Protein AF-X1KKM2-F1 (afdb_monomer_lite)

Structure (mmCIF, N/CA/C/O backbone):
data_AF-X1KKM2-F1
#
_entry.id   AF-X1KKM2-F1
#
loop_
_atom_site.group_PDB
_atom_site.id
_atom_site.type_symbol
_atom_site.label_atom_id
_atom_site.label_alt_id
_atom_site.label_comp_id
_atom_site.label_asym_id
_atom_site.label_entity_id
_atom_site.label_seq_id
_atom_site.pdbx_PDB_ins_code
_atom_site.Cartn_x
_atom_site.Cartn_y
_atom_site.Cartn_z
_atom_site.occupancy
_atom_site.B_iso_or_equiv
_atom_site.auth_seq_id
_atom_site.auth_comp_id
_atom_site.auth_asym_id
_atom_site.auth_atom_id
_atom_site.pdbx_PDB_model_num
ATOM 1 N N . GLU A 1 1 ? 4.906 0.079 -16.871 1.00 52.09 1 GLU A N 1
ATOM 2 C CA . GLU A 1 1 ? 3.921 1.145 -16.595 1.00 52.09 1 GLU A CA 1
ATOM 3 C C . GLU A 1 1 ? 2.602 0.591 -16.048 1.00 52.09 1 GLU A C 1
ATOM 5 O O . GLU A 1 1 ? 2.311 0.826 -14.887 1.00 52.09 1 GLU A O 1
ATOM 10 N N . SER A 1 2 ? 1.849 -0.229 -16.791 1.00 66.19 2 SER A N 1
ATOM 11 C CA . SER A 1 2 ? 0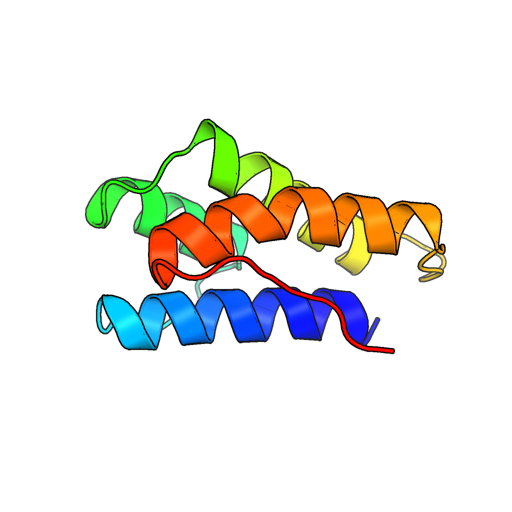.499 -0.694 -16.393 1.00 66.19 2 SER A CA 1
ATOM 12 C C . SER A 1 2 ? 0.412 -1.408 -15.038 1.00 66.19 2 SER A C 1
ATOM 14 O O . SER A 1 2 ? -0.623 -1.391 -14.379 1.00 66.19 2 SER A O 1
ATOM 16 N N . LEU A 1 3 ? 1.501 -2.039 -14.608 1.00 67.19 3 LEU A N 1
ATOM 17 C CA . LEU A 1 3 ? 1.494 -2.940 -13.466 1.00 67.19 3 LEU A CA 1
ATOM 18 C C . LEU A 1 3 ? 1.666 -2.226 -12.112 1.00 67.19 3 LEU A C 1
ATOM 20 O O . LEU A 1 3 ? 1.047 -2.607 -11.124 1.00 67.19 3 LEU A O 1
ATOM 24 N N . SER A 1 4 ? 2.438 -1.139 -12.065 1.00 66.31 4 SER A N 1
ATOM 25 C CA . SER A 1 4 ? 2.494 -0.259 -10.890 1.00 66.31 4 SER A CA 1
ATOM 26 C C . SER A 1 4 ? 1.196 0.530 -10.718 1.00 66.31 4 SER A C 1
ATOM 28 O O . SER A 1 4 ? 0.737 0.710 -9.591 1.00 66.31 4 SER A O 1
ATOM 30 N N . TYR A 1 5 ? 0.554 0.926 -11.823 1.00 70.69 5 TYR A N 1
ATOM 31 C CA . TYR A 1 5 ? -0.796 1.492 -11.788 1.00 70.69 5 TYR A CA 1
ATOM 32 C C . TYR A 1 5 ? -1.834 0.492 -11.277 1.00 70.69 5 TYR A C 1
ATOM 34 O O . TYR A 1 5 ? -2.699 0.883 -10.500 1.00 70.69 5 TYR A O 1
ATOM 42 N N . LEU A 1 6 ? -1.712 -0.790 -11.636 1.00 75.31 6 LEU A N 1
ATOM 43 C CA . LEU A 1 6 ? -2.574 -1.849 -11.115 1.00 75.31 6 LEU A CA 1
ATOM 44 C C . LEU A 1 6 ? -2.439 -1.989 -9.593 1.00 75.31 6 LEU A C 1
ATOM 46 O O . LEU A 1 6 ? -3.443 -1.959 -8.891 1.00 75.31 6 LEU A O 1
ATOM 50 N N . PHE A 1 7 ? -1.216 -2.083 -9.066 1.00 77.88 7 PHE A N 1
ATOM 51 C CA . PHE A 1 7 ? -1.004 -2.174 -7.616 1.00 77.88 7 PHE A CA 1
ATOM 52 C C . PHE A 1 7 ? -1.499 -0.943 -6.862 1.00 77.88 7 PHE A C 1
ATOM 54 O O . PHE A 1 7 ? -2.076 -1.075 -5.785 1.00 77.88 7 PHE A O 1
ATOM 61 N N . ASN A 1 8 ? -1.307 0.243 -7.440 1.00 80.81 8 ASN A N 1
ATOM 62 C CA . ASN A 1 8 ? -1.839 1.480 -6.890 1.00 80.81 8 ASN A CA 1
ATOM 63 C C . ASN A 1 8 ? -3.379 1.460 -6.855 1.00 80.81 8 ASN A C 1
ATOM 65 O O . ASN A 1 8 ? -3.972 1.695 -5.805 1.00 80.81 8 ASN A O 1
ATOM 69 N N . ALA A 1 9 ? -4.022 1.124 -7.977 1.00 85.12 9 ALA A N 1
ATOM 70 C CA . ALA A 1 9 ? -5.476 1.047 -8.083 1.00 85.12 9 ALA A CA 1
ATOM 71 C C . ALA A 1 9 ? -6.063 0.032 -7.096 1.00 85.12 9 ALA A C 1
ATOM 73 O O . ALA A 1 9 ? -6.912 0.396 -6.290 1.00 85.12 9 ALA A O 1
ATOM 74 N N . ILE A 1 10 ? -5.529 -1.194 -7.071 1.00 85.81 10 ILE A N 1
ATOM 75 C CA . ILE A 1 10 ? -5.980 -2.238 -6.145 1.00 85.81 10 ILE A CA 1
ATOM 76 C C . ILE A 1 10 ? -5.815 -1.774 -4.693 1.00 85.81 10 ILE A C 1
ATOM 78 O O . ILE A 1 10 ? -6.722 -1.953 -3.887 1.00 85.81 10 ILE A O 1
ATOM 82 N N . TYR A 1 11 ? -4.682 -1.166 -4.333 1.00 88.88 11 TYR A N 1
ATOM 83 C CA . TYR A 1 11 ? -4.483 -0.664 -2.975 1.00 88.88 11 TYR A CA 1
ATOM 84 C C . TYR A 1 11 ? -5.518 0.405 -2.593 1.00 88.88 11 TYR A C 1
ATOM 86 O O . TYR A 1 11 ? -6.124 0.314 -1.525 1.00 88.88 11 TYR A O 1
ATOM 94 N N . MET A 1 12 ? -5.755 1.391 -3.463 1.00 91.75 12 MET A N 1
ATOM 95 C CA . MET A 1 12 ? -6.760 2.432 -3.226 1.00 91.75 12 MET A CA 1
ATOM 96 C C . MET A 1 12 ? -8.172 1.845 -3.115 1.00 91.75 12 MET A C 1
ATOM 98 O O . MET A 1 12 ? -8.909 2.212 -2.199 1.00 91.75 12 MET A O 1
ATOM 102 N N . ASP A 1 13 ? -8.524 0.894 -3.980 1.00 92.31 13 ASP A N 1
ATOM 103 C CA . ASP A 1 13 ? -9.829 0.231 -3.972 1.00 92.31 13 ASP A CA 1
ATOM 104 C C . ASP A 1 13 ? -10.048 -0.584 -2.697 1.00 92.31 13 ASP A C 1
ATOM 106 O O . ASP A 1 13 ? -11.127 -0.532 -2.111 1.00 92.31 13 ASP A O 1
ATOM 110 N N . LEU A 1 14 ? -9.025 -1.290 -2.207 1.00 91.19 14 LEU A N 1
ATOM 111 C CA . LEU A 1 14 ? -9.110 -2.041 -0.952 1.00 91.19 14 LEU A CA 1
ATOM 112 C C . LEU A 1 14 ? -9.281 -1.122 0.261 1.00 91.19 14 LEU A C 1
ATOM 114 O O . LEU A 1 14 ? -10.067 -1.422 1.162 1.00 91.19 14 LEU A O 1
ATOM 118 N N . ILE A 1 15 ? -8.572 0.008 0.288 1.00 93.00 15 ILE A N 1
ATOM 119 C CA . ILE A 1 15 ? -8.716 1.015 1.345 1.00 93.00 15 ILE A CA 1
ATOM 120 C C . ILE A 1 15 ? -10.117 1.634 1.316 1.00 93.00 15 ILE A C 1
ATOM 122 O O . ILE A 1 15 ? -10.747 1.774 2.367 1.00 93.00 15 ILE A O 1
ATOM 126 N N . ASN A 1 16 ? -10.632 1.949 0.128 1.00 94.88 16 ASN A N 1
ATOM 127 C CA . ASN A 1 16 ? -11.991 2.443 -0.038 1.00 94.88 16 ASN A CA 1
ATOM 128 C C . ASN A 1 16 ? -13.026 1.393 0.401 1.00 94.88 16 ASN A C 1
ATOM 130 O O . ASN A 1 16 ? -13.899 1.688 1.209 1.00 94.88 16 ASN A O 1
ATOM 134 N N . ALA A 1 17 ? -12.892 0.145 -0.044 1.00 91.62 17 ALA A N 1
ATOM 135 C CA . ALA A 1 17 ? -13.824 -0.926 0.294 1.00 91.62 17 ALA A CA 1
ATOM 136 C C . ALA A 1 17 ? -13.885 -1.205 1.805 1.00 91.62 17 ALA A C 1
ATOM 138 O O . ALA A 1 17 ? -14.963 -1.446 2.344 1.00 91.62 17 ALA A O 1
ATOM 139 N N . LYS A 1 18 ? -12.742 -1.163 2.503 1.00 92.50 18 LYS A N 1
ATOM 140 C CA . LYS A 1 18 ? -12.680 -1.453 3.943 1.00 92.50 18 LYS A CA 1
ATOM 141 C C . LYS A 1 18 ? -13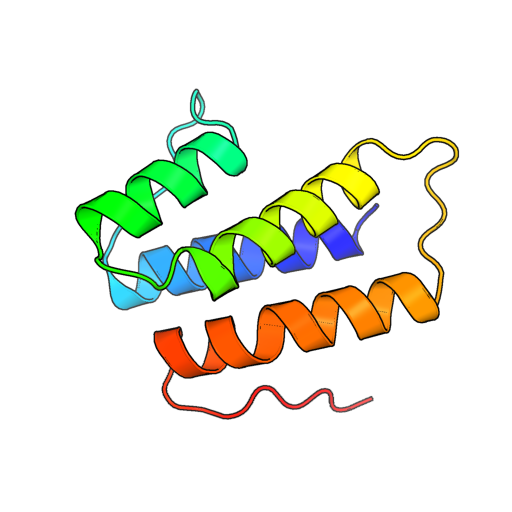.047 -0.263 4.827 1.00 92.50 18 LYS A C 1
ATOM 143 O O . LYS A 1 18 ? -13.654 -0.455 5.878 1.00 92.50 18 LYS A O 1
ATOM 148 N N . PHE A 1 19 ? -12.641 0.946 4.442 1.00 94.00 19 PHE A N 1
ATOM 149 C CA . PHE A 1 19 ? -12.691 2.121 5.319 1.00 94.00 19 PHE A CA 1
ATOM 150 C C . PHE A 1 19 ? -13.462 3.311 4.739 1.00 94.00 19 PHE A C 1
ATOM 152 O O . PHE A 1 19 ? -13.583 4.334 5.409 1.00 94.00 19 PHE A O 1
ATOM 159 N N . GLY A 1 20 ? -13.949 3.223 3.500 1.00 93.06 20 GLY A N 1
ATOM 160 C CA . GLY A 1 20 ? -14.634 4.312 2.796 1.00 93.06 20 GLY A CA 1
ATOM 161 C C . GLY A 1 20 ? -13.730 5.496 2.440 1.00 93.06 20 GLY A C 1
ATOM 162 O O . GLY A 1 20 ? -14.222 6.577 2.121 1.00 93.06 20 GLY A O 1
ATOM 163 N N . ARG A 1 21 ? -12.403 5.339 2.542 1.00 93.38 21 ARG A N 1
ATOM 164 C CA . ARG A 1 21 ? -11.451 6.419 2.268 1.00 93.38 21 ARG A CA 1
ATOM 165 C C . ARG A 1 21 ? -11.128 6.467 0.777 1.00 93.38 21 ARG A C 1
ATOM 167 O O . ARG A 1 21 ? -10.512 5.554 0.238 1.00 93.38 21 ARG A O 1
ATOM 174 N N . ILE A 1 22 ? -11.457 7.591 0.153 1.00 93.00 22 ILE A N 1
ATOM 175 C CA . ILE A 1 22 ? -11.175 7.879 -1.257 1.00 93.00 22 ILE A CA 1
ATOM 176 C C . ILE A 1 22 ? -9.981 8.834 -1.341 1.00 93.00 22 ILE A C 1
ATOM 178 O O . ILE A 1 22 ? -9.806 9.685 -0.466 1.00 93.00 22 ILE A O 1
ATOM 182 N N . ARG A 1 23 ? -9.124 8.661 -2.351 1.00 92.19 23 ARG A N 1
ATOM 183 C CA . ARG A 1 23 ? -8.010 9.576 -2.622 1.00 92.19 23 ARG A CA 1
ATOM 184 C C . ARG A 1 23 ? -8.545 10.851 -3.264 1.00 92.19 23 ARG A C 1
ATOM 186 O O . ARG A 1 23 ? -9.282 10.768 -4.239 1.00 92.19 23 ARG A O 1
ATOM 193 N N . SER A 1 24 ? -8.160 12.004 -2.735 1.00 91.12 24 SER A N 1
ATOM 194 C CA . SER A 1 24 ? -8.468 13.293 -3.352 1.00 91.12 24 SER A CA 1
ATOM 195 C C . SER A 1 24 ? -7.533 13.566 -4.535 1.00 91.12 24 SER A C 1
ATOM 197 O O . SER A 1 24 ? -6.376 13.143 -4.524 1.00 91.12 24 SER A O 1
ATOM 199 N N . ASP A 1 25 ? -8.000 14.313 -5.536 1.00 85.94 25 ASP A 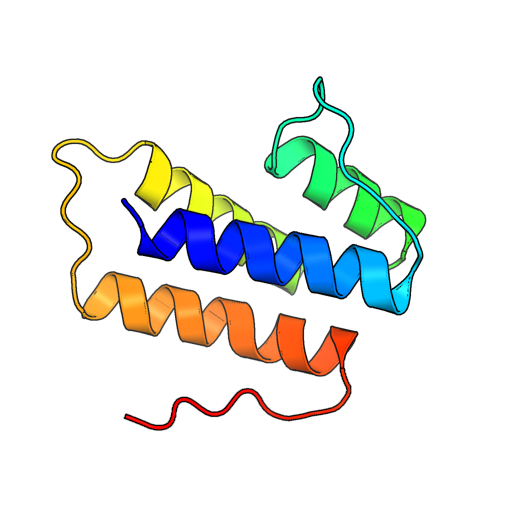N 1
ATOM 200 C CA . ASP A 1 25 ? -7.254 14.582 -6.779 1.00 85.94 25 ASP A CA 1
ATOM 201 C C . ASP A 1 25 ? -5.911 15.297 -6.549 1.00 85.94 25 ASP A C 1
ATOM 203 O O . ASP A 1 25 ? -4.974 15.177 -7.337 1.00 85.94 25 ASP A O 1
ATOM 207 N N . ASN A 1 26 ? -5.810 16.038 -5.448 1.00 89.94 26 ASN A N 1
ATOM 208 C CA . ASN A 1 26 ? -4.622 16.768 -5.013 1.00 89.94 26 ASN A CA 1
ATOM 209 C C . ASN A 1 26 ? -3.711 15.976 -4.054 1.00 89.94 26 ASN A C 1
ATOM 211 O O . ASN A 1 26 ? -2.659 16.486 -3.678 1.00 89.94 26 ASN A O 1
ATOM 215 N N . GLU A 1 27 ? -4.076 14.755 -3.653 1.00 90.19 27 GLU A N 1
ATOM 216 C CA . GLU A 1 27 ? -3.202 13.880 -2.863 1.00 90.19 27 GLU A CA 1
ATOM 217 C C . GLU A 1 27 ? -2.290 13.080 -3.792 1.00 90.19 27 GLU A C 1
ATOM 219 O O . GLU A 1 27 ? -2.762 12.489 -4.762 1.00 90.19 27 GLU A O 1
ATOM 224 N N . THR A 1 28 ? -0.997 12.956 -3.487 1.00 90.69 28 THR A N 1
ATOM 225 C CA . THR A 1 28 ? -0.153 11.924 -4.115 1.00 90.69 28 THR A CA 1
ATOM 226 C C . THR A 1 28 ? -0.477 10.535 -3.543 1.00 90.69 28 THR A C 1
ATOM 228 O O . THR A 1 28 ? -1.159 10.408 -2.526 1.00 90.69 28 THR A O 1
ATOM 231 N N . ILE A 1 29 ? 0.013 9.456 -4.168 1.00 89.19 29 ILE A N 1
ATOM 232 C CA . ILE A 1 29 ? -0.134 8.102 -3.599 1.00 89.19 29 ILE A CA 1
ATOM 233 C C . ILE A 1 29 ? 0.585 7.968 -2.246 1.00 89.19 29 ILE A C 1
ATOM 235 O O . ILE A 1 29 ? 0.100 7.299 -1.333 1.00 89.19 29 ILE A O 1
ATOM 239 N N . ARG A 1 30 ? 1.710 8.669 -2.079 1.00 92.44 30 ARG A N 1
ATOM 240 C CA . ARG A 1 30 ? 2.430 8.749 -0.811 1.00 92.44 30 ARG A CA 1
ATOM 241 C C . ARG A 1 30 ? 1.615 9.478 0.254 1.00 92.44 30 ARG A C 1
ATOM 243 O O . ARG A 1 30 ? 1.483 8.947 1.354 1.00 92.44 30 ARG A O 1
ATOM 250 N N . ASP A 1 31 ? 1.022 10.628 -0.069 1.00 93.75 31 ASP A N 1
ATOM 251 C CA . ASP A 1 31 ? 0.145 11.353 0.866 1.00 93.75 31 ASP A CA 1
ATOM 252 C C . ASP A 1 31 ? -1.043 10.484 1.271 1.00 93.75 31 ASP A C 1
ATOM 254 O O . ASP A 1 31 ? -1.340 10.327 2.460 1.00 93.75 31 ASP A O 1
ATOM 258 N N . PHE A 1 32 ? -1.662 9.833 0.279 1.00 94.00 32 PHE A N 1
ATOM 259 C CA . PHE A 1 32 ? -2.759 8.906 0.498 1.00 94.00 32 PHE A CA 1
ATOM 260 C C . PHE A 1 32 ? -2.380 7.815 1.502 1.00 94.00 32 PHE A C 1
ATOM 262 O O . PHE A 1 32 ? -3.118 7.561 2.460 1.00 94.00 32 PHE A O 1
ATOM 269 N N . ALA A 1 33 ? -1.210 7.201 1.320 1.00 92.69 33 ALA A N 1
ATOM 270 C CA . ALA A 1 33 ? -0.697 6.156 2.190 1.00 92.69 33 ALA A CA 1
ATOM 271 C C . ALA A 1 33 ? -0.365 6.652 3.603 1.00 92.69 33 ALA A C 1
ATOM 273 O O . ALA A 1 33 ? -0.776 6.013 4.568 1.00 92.69 33 ALA A O 1
ATOM 274 N N . ILE A 1 34 ? 0.311 7.797 3.746 1.00 93.69 34 ILE A N 1
ATOM 275 C CA . ILE A 1 34 ? 0.653 8.390 5.051 1.00 93.69 34 ILE A CA 1
ATOM 276 C C . ILE A 1 34 ? -0.616 8.680 5.857 1.00 93.69 34 ILE A C 1
ATOM 278 O O . ILE A 1 34 ? -0.724 8.305 7.027 1.00 93.69 34 ILE A O 1
ATOM 282 N N . ILE A 1 35 ? -1.601 9.317 5.223 1.00 93.06 35 ILE A N 1
ATOM 283 C CA . ILE A 1 35 ? -2.877 9.648 5.863 1.00 93.06 35 ILE A CA 1
ATOM 284 C C . ILE A 1 35 ? -3.645 8.369 6.218 1.00 93.06 35 ILE A C 1
ATOM 286 O O . ILE A 1 35 ? -4.202 8.282 7.312 1.00 93.06 35 ILE A O 1
ATOM 290 N N . SER A 1 36 ? -3.643 7.363 5.337 1.00 91.94 36 SER A N 1
ATOM 291 C CA . SER A 1 36 ? -4.279 6.063 5.597 1.00 91.94 36 SER A CA 1
ATOM 292 C C . SER A 1 36 ? -3.647 5.355 6.794 1.00 91.94 36 SER A C 1
ATOM 294 O O . SER A 1 36 ? -4.358 4.956 7.707 1.00 91.94 36 SER A O 1
ATOM 296 N N . VAL A 1 37 ? -2.317 5.271 6.851 1.00 93.50 37 VAL A N 1
ATOM 297 C CA . VAL A 1 37 ? -1.582 4.685 7.982 1.00 93.50 37 VAL A CA 1
ATOM 298 C C . VAL A 1 37 ? -1.939 5.378 9.294 1.00 93.50 37 VAL A C 1
ATOM 300 O O . VAL A 1 37 ? -2.287 4.716 10.272 1.00 93.50 37 VAL A O 1
ATOM 303 N N . LYS A 1 38 ? -1.923 6.714 9.306 1.00 93.25 38 LYS A N 1
ATOM 304 C CA . LYS A 1 38 ? -2.205 7.502 10.509 1.00 93.25 38 LYS A CA 1
ATOM 305 C C . LYS A 1 38 ? -3.654 7.362 10.981 1.00 93.25 38 LYS A C 1
ATOM 307 O O . LYS A 1 38 ? -3.888 7.143 12.167 1.00 93.25 38 LYS A O 1
ATOM 312 N N . ASN A 1 39 ? -4.619 7.507 10.075 1.00 93.12 39 ASN A N 1
ATOM 313 C CA . ASN A 1 39 ? -6.035 7.595 10.440 1.00 93.12 39 ASN A CA 1
ATOM 314 C C . ASN A 1 39 ? -6.689 6.219 10.608 1.00 93.12 39 ASN A C 1
ATOM 316 O O . ASN A 1 39 ? -7.606 6.076 11.413 1.00 93.12 39 ASN A O 1
ATOM 320 N N . LEU A 1 40 ? -6.218 5.212 9.869 1.00 91.38 40 LEU A N 1
ATOM 321 C CA . LEU A 1 40 ? -6.810 3.871 9.821 1.00 91.38 40 LEU A CA 1
ATOM 322 C C . LEU A 1 40 ? -6.011 2.845 10.639 1.00 91.38 40 LEU A C 1
ATOM 324 O O . LEU A 1 40 ? -6.378 1.675 10.672 1.00 91.38 40 LEU A O 1
ATOM 328 N N . LYS A 1 41 ? -4.944 3.288 11.324 1.00 88.88 41 LYS A N 1
ATOM 329 C CA . LYS A 1 41 ? -4.054 2.460 12.159 1.00 88.88 41 LYS A CA 1
ATOM 330 C C . LYS A 1 41 ? -3.422 1.284 11.401 1.00 88.88 41 LYS A C 1
ATOM 332 O O . LYS A 1 41 ? -3.189 0.233 11.994 1.00 88.88 41 LYS A O 1
ATOM 337 N N . LEU A 1 42 ? -3.150 1.466 10.109 1.00 89.19 42 LEU A N 1
ATOM 338 C CA . LEU A 1 42 ? -2.463 0.460 9.293 1.00 89.19 42 LEU A CA 1
ATOM 339 C C . LEU A 1 42 ? -0.985 0.392 9.658 1.00 89.19 42 LEU A C 1
ATOM 341 O O . LEU A 1 42 ? -0.409 1.376 10.123 1.00 89.19 42 LEU A O 1
ATOM 345 N N . SER A 1 43 ? -0.358 -0.750 9.395 1.00 90.56 43 SER A N 1
ATOM 346 C CA . SER A 1 43 ? 1.053 -0.972 9.703 1.00 90.56 43 SER A CA 1
ATOM 347 C C . SER A 1 43 ? 1.997 -0.119 8.828 1.00 90.56 43 SER A C 1
ATOM 349 O O . SER A 1 43 ? 2.167 -0.414 7.638 1.00 90.56 43 SER A O 1
ATOM 351 N N . PRO A 1 44 ? 2.695 0.902 9.378 1.00 91.62 44 PRO A N 1
ATOM 352 C CA . PRO A 1 44 ? 3.609 1.736 8.591 1.00 91.62 44 PRO A CA 1
ATOM 353 C C . PRO A 1 44 ? 4.761 0.925 7.987 1.00 91.62 44 PRO A C 1
ATOM 355 O O . PRO A 1 44 ? 5.197 1.188 6.868 1.00 91.62 44 PRO A O 1
ATOM 358 N N . THR A 1 45 ? 5.233 -0.090 8.719 1.00 91.38 45 THR A N 1
ATOM 359 C CA . THR A 1 45 ? 6.331 -0.978 8.308 1.00 91.38 45 THR A CA 1
ATOM 360 C C . THR A 1 45 ? 5.965 -1.866 7.124 1.00 91.38 45 THR A C 1
ATOM 362 O O . THR A 1 45 ? 6.860 -2.396 6.476 1.00 91.38 45 THR A O 1
ATOM 365 N N . THR A 1 46 ? 4.672 -2.005 6.827 1.00 89.38 46 THR A N 1
ATOM 366 C CA . THR A 1 46 ? 4.168 -2.800 5.702 1.00 89.38 46 THR A CA 1
ATOM 367 C C . THR A 1 46 ? 3.783 -1.894 4.532 1.00 89.38 46 THR A C 1
ATOM 369 O O . THR A 1 46 ? 4.195 -2.129 3.399 1.00 89.38 46 THR A O 1
ATOM 372 N N . ILE A 1 47 ? 3.058 -0.805 4.808 1.00 91.94 47 ILE A N 1
ATOM 373 C CA . ILE A 1 47 ? 2.549 0.107 3.777 1.00 91.94 47 ILE A CA 1
ATOM 374 C C . ILE A 1 47 ? 3.672 0.919 3.117 1.00 91.94 47 ILE A C 1
ATOM 376 O O . ILE A 1 47 ? 3.707 1.036 1.893 1.00 91.94 47 ILE A O 1
ATOM 380 N N . TYR A 1 48 ? 4.600 1.493 3.889 1.00 93.56 48 TYR A N 1
ATOM 381 C CA . TYR A 1 48 ? 5.585 2.424 3.324 1.00 93.56 48 TYR A CA 1
ATOM 382 C C . TYR A 1 48 ? 6.572 1.771 2.347 1.00 93.56 48 TYR A C 1
ATOM 384 O O . TYR A 1 48 ? 6.777 2.355 1.280 1.00 93.56 48 TYR A O 1
ATOM 392 N N . PRO A 1 49 ? 7.132 0.573 2.614 1.00 93.56 49 PRO A N 1
ATOM 393 C CA . PRO A 1 49 ? 7.995 -0.098 1.643 1.00 93.56 49 PRO A CA 1
ATOM 394 C C . PRO A 1 49 ? 7.286 -0.408 0.320 1.00 93.56 49 PRO A C 1
ATOM 396 O O . PRO A 1 49 ? 7.869 -0.228 -0.748 1.00 93.56 49 PRO A O 1
ATOM 399 N N . PHE A 1 50 ? 6.017 -0.825 0.371 1.00 92.31 50 PHE A N 1
ATOM 400 C CA . PHE A 1 50 ? 5.217 -1.078 -0.828 1.00 92.31 50 PHE A CA 1
ATOM 401 C C . PHE A 1 50 ? 5.012 0.195 -1.654 1.00 92.31 50 PHE A C 1
ATOM 403 O O . PHE A 1 50 ? 5.276 0.199 -2.854 1.00 92.31 50 PHE A O 1
ATOM 410 N N . ILE A 1 51 ? 4.598 1.290 -1.013 1.00 91.81 51 ILE A N 1
ATOM 411 C CA . ILE A 1 51 ? 4.335 2.561 -1.699 1.00 91.81 51 ILE A CA 1
ATOM 412 C C . ILE A 1 51 ? 5.616 3.139 -2.291 1.00 91.81 51 ILE A C 1
ATOM 414 O O . ILE A 1 51 ? 5.609 3.577 -3.439 1.00 91.81 51 ILE A O 1
ATOM 418 N N . GLN A 1 52 ? 6.729 3.063 -1.558 1.00 91.62 52 GLN A N 1
ATOM 419 C CA . GLN A 1 52 ? 8.031 3.445 -2.088 1.00 91.62 52 GLN A CA 1
ATOM 420 C C . GLN A 1 52 ? 8.379 2.623 -3.333 1.00 91.62 52 GLN A C 1
ATOM 422 O O . GLN A 1 52 ? 8.802 3.196 -4.335 1.00 91.62 52 GLN A O 1
ATOM 427 N N . LYS A 1 53 ? 8.155 1.302 -3.311 1.00 89.56 53 LYS A N 1
ATOM 428 C CA . LYS A 1 53 ? 8.441 0.455 -4.471 1.00 89.56 53 LYS A CA 1
ATOM 429 C C . LYS A 1 53 ? 7.556 0.793 -5.673 1.00 89.56 53 LYS A C 1
ATOM 431 O O . LYS A 1 53 ? 8.044 0.825 -6.801 1.00 89.56 53 LYS A O 1
ATOM 436 N N . VAL A 1 54 ? 6.273 1.075 -5.443 1.00 87.12 54 VAL A N 1
ATOM 437 C CA . VAL A 1 54 ? 5.341 1.532 -6.485 1.00 87.12 54 VAL A CA 1
ATOM 438 C C . VAL A 1 54 ? 5.818 2.852 -7.096 1.00 87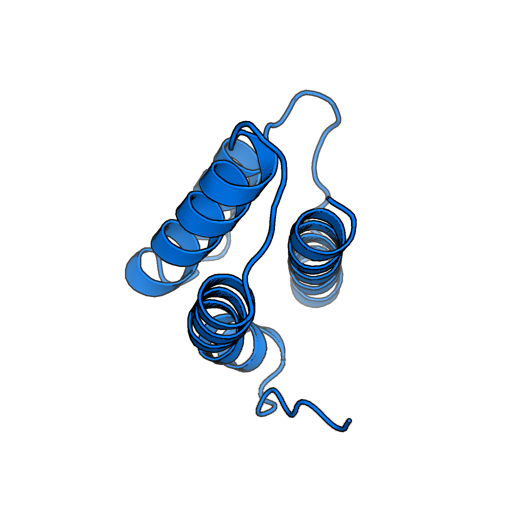.12 54 VAL A C 1
ATOM 440 O O . VAL A 1 54 ? 5.847 2.972 -8.319 1.00 87.12 54 VAL A O 1
ATOM 443 N N . GLU A 1 55 ? 6.248 3.814 -6.279 1.00 87.44 55 GLU A N 1
ATOM 444 C CA . GLU A 1 55 ? 6.800 5.084 -6.762 1.00 87.44 55 GLU A CA 1
ATOM 445 C C . GLU A 1 55 ? 8.103 4.896 -7.544 1.00 87.44 55 GLU A C 1
ATOM 447 O O . GLU A 1 55 ? 8.235 5.452 -8.630 1.00 87.44 55 GLU A O 1
ATOM 452 N N . GLU A 1 56 ? 9.037 4.075 -7.056 1.00 87.88 56 GLU A N 1
ATOM 453 C CA . GLU A 1 56 ? 10.269 3.742 -7.782 1.00 87.88 56 GLU A CA 1
ATOM 454 C C . GLU A 1 56 ? 9.961 3.217 -9.189 1.00 87.88 56 GLU A C 1
ATOM 456 O O . GLU A 1 56 ? 10.581 3.649 -10.155 1.00 87.88 56 GLU A O 1
ATOM 461 N N . ILE A 1 57 ? 8.957 2.346 -9.326 1.00 83.06 57 ILE A N 1
ATOM 462 C CA . ILE A 1 57 ? 8.549 1.793 -10.623 1.00 83.06 57 ILE A CA 1
ATOM 463 C C . ILE A 1 57 ? 7.858 2.848 -11.509 1.00 83.06 57 ILE A C 1
ATOM 465 O O . ILE A 1 57 ? 8.041 2.837 -12.725 1.00 83.06 57 ILE A O 1
ATOM 469 N N . ILE A 1 58 ? 7.057 3.752 -10.930 1.00 79.81 58 ILE A N 1
ATOM 470 C CA . ILE A 1 58 ? 6.379 4.845 -11.659 1.00 79.81 58 ILE A CA 1
ATOM 471 C C . ILE A 1 58 ? 7.369 5.922 -12.126 1.00 79.81 58 ILE A C 1
ATOM 473 O O . ILE A 1 58 ? 7.102 6.609 -13.106 1.00 79.81 58 ILE A O 1
ATOM 477 N N . TYR A 1 59 ? 8.502 6.095 -11.451 1.00 80.81 59 TYR A N 1
ATOM 478 C CA . TYR A 1 59 ? 9.466 7.143 -11.794 1.00 80.81 59 TYR A CA 1
ATOM 479 C C . TYR A 1 59 ? 10.756 6.617 -12.445 1.00 80.81 59 TYR A C 1
ATOM 481 O O . TYR A 1 59 ? 11.568 7.422 -12.911 1.00 80.81 59 TYR A O 1
ATOM 489 N N . ALA A 1 60 ? 10.956 5.297 -12.530 1.00 77.38 60 ALA A N 1
ATOM 490 C CA . ALA A 1 60 ? 12.118 4.696 -13.182 1.00 77.38 60 ALA A CA 1
ATOM 491 C C . ALA A 1 60 ? 12.173 5.008 -14.692 1.00 77.38 60 ALA A C 1
ATOM 493 O O . ALA A 1 60 ? 11.187 4.871 -15.416 1.00 77.38 60 ALA A O 1
ATOM 494 N N . LYS A 1 61 ? 13.364 5.383 -15.186 1.00 71.81 61 LYS A N 1
ATOM 495 C CA . LYS A 1 61 ? 13.657 5.547 -16.620 1.00 71.81 61 LYS A CA 1
ATOM 496 C C . LYS A 1 61 ? 14.855 4.675 -17.036 1.00 71.81 61 LYS A C 1
ATOM 498 O O . LYS A 1 61 ? 15.904 4.801 -16.407 1.00 71.81 61 LYS A O 1
ATOM 503 N N . PRO A 1 62 ? 14.755 3.881 -18.122 1.00 70.94 62 PRO A N 1
ATOM 504 C CA . PRO A 1 62 ? 13.539 3.583 -18.887 1.00 70.94 62 PRO A CA 1
ATOM 505 C C . PRO A 1 62 ? 12.521 2.780 -18.057 1.00 70.94 62 PRO A C 1
ATOM 507 O O . PRO A 1 62 ? 12.892 2.076 -17.122 1.00 70.94 62 PRO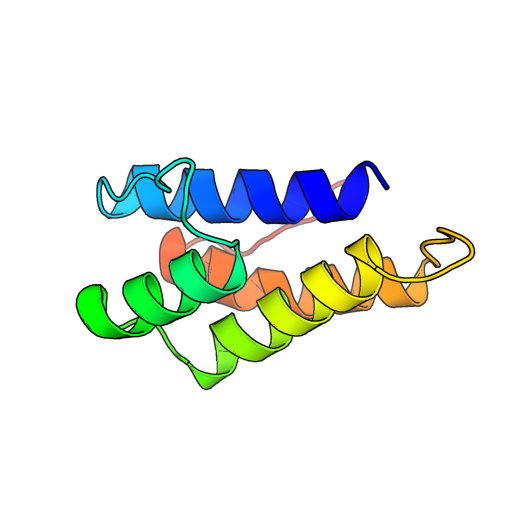 A O 1
ATOM 510 N N . PHE A 1 63 ? 11.236 2.884 -18.410 1.00 67.25 63 PHE A N 1
ATOM 511 C CA . PHE A 1 63 ? 10.140 2.160 -17.759 1.00 67.25 63 PHE A CA 1
ATOM 512 C C . PHE A 1 63 ? 10.184 0.668 -18.101 1.00 67.25 63 PHE A C 1
ATOM 514 O O . PHE A 1 63 ? 9.429 0.189 -18.948 1.00 67.25 63 PHE A O 1
ATOM 521 N N . GLN A 1 64 ? 11.070 -0.078 -17.452 1.00 69.62 64 GLN A N 1
ATOM 522 C CA . GLN A 1 64 ? 11.220 -1.507 -17.679 1.00 69.62 64 GLN A CA 1
ATOM 523 C C . GLN A 1 64 ? 11.026 -2.247 -16.361 1.00 69.62 64 GLN A C 1
ATOM 525 O O . GLN A 1 64 ? 11.921 -2.284 -15.529 1.00 69.62 64 GLN A O 1
ATOM 530 N N . ILE A 1 65 ? 9.829 -2.811 -16.175 1.00 75.00 65 ILE A N 1
ATOM 531 C CA . ILE A 1 65 ? 9.540 -3.667 -15.022 1.00 75.00 65 ILE A CA 1
ATOM 532 C C . ILE A 1 65 ? 10.142 -5.033 -15.312 1.00 75.00 65 ILE A C 1
ATOM 534 O O . ILE A 1 65 ? 9.758 -5.689 -16.280 1.00 75.00 65 ILE A O 1
ATOM 538 N N . THR A 1 66 ? 11.079 -5.451 -14.475 1.00 83.94 66 THR A N 1
ATOM 539 C CA . THR A 1 66 ? 11.631 -6.808 -14.514 1.00 83.94 66 THR A CA 1
ATOM 540 C C . THR A 1 66 ? 10.766 -7.773 -13.704 1.00 83.94 66 THR A C 1
ATOM 542 O O . THR A 1 66 ? 10.102 -7.369 -12.746 1.00 83.94 66 THR A O 1
ATOM 545 N N . ASP A 1 67 ? 10.840 -9.071 -14.006 1.00 84.06 67 ASP A N 1
ATOM 546 C CA . ASP A 1 67 ? 10.176 -10.113 -13.207 1.00 84.06 67 ASP A CA 1
ATOM 547 C C . ASP A 1 67 ? 10.543 -10.002 -11.722 1.00 84.06 67 ASP A C 1
ATOM 549 O O . ASP A 1 67 ? 9.694 -10.111 -10.839 1.00 84.06 67 ASP A O 1
ATOM 553 N N . LYS A 1 68 ? 11.812 -9.696 -11.428 1.00 85.00 68 LYS A N 1
ATOM 554 C CA . LYS A 1 68 ? 12.288 -9.477 -10.059 1.00 85.00 68 LYS A CA 1
ATOM 555 C C . LYS A 1 68 ? 11.523 -8.352 -9.363 1.00 85.00 68 LYS A C 1
ATOM 557 O O . LYS A 1 68 ? 11.125 -8.510 -8.210 1.00 85.00 68 LYS A O 1
ATOM 562 N N . GLU A 1 69 ? 11.331 -7.215 -10.021 1.00 84.69 69 GLU A N 1
ATOM 563 C CA . GLU A 1 69 ? 10.583 -6.090 -9.450 1.00 84.69 69 GLU A CA 1
ATOM 564 C C . GLU A 1 69 ? 9.110 -6.417 -9.279 1.00 84.69 69 GLU A C 1
ATOM 566 O O . GLU A 1 69 ? 8.519 -6.040 -8.265 1.00 84.69 69 GLU A O 1
ATOM 571 N N . PHE A 1 70 ? 8.543 -7.164 -10.222 1.00 84.38 70 PHE A N 1
ATOM 572 C CA . PHE A 1 70 ? 7.181 -7.650 -10.123 1.00 84.38 70 PHE A CA 1
ATOM 573 C C . PHE A 1 70 ? 6.989 -8.530 -8.883 1.00 84.38 70 PHE A C 1
ATOM 575 O O . PHE A 1 70 ? 6.206 -8.175 -8.002 1.00 84.38 70 PHE A O 1
ATOM 582 N N . TYR A 1 71 ? 7.754 -9.617 -8.754 1.00 87.31 71 TYR A N 1
ATOM 583 C CA . TYR A 1 71 ? 7.649 -10.521 -7.608 1.00 87.31 71 TYR A CA 1
ATOM 584 C C . TYR A 1 71 ? 7.995 -9.827 -6.284 1.00 87.31 71 TYR A C 1
ATOM 586 O O . TYR A 1 71 ? 7.362 -10.089 -5.265 1.00 87.31 71 TYR A O 1
ATOM 594 N N . THR A 1 72 ? 8.942 -8.882 -6.288 1.00 89.00 72 THR A N 1
ATOM 595 C CA . THR A 1 72 ? 9.232 -8.059 -5.100 1.00 89.00 72 THR A CA 1
ATOM 596 C C . THR A 1 72 ? 8.011 -7.236 -4.691 1.00 89.00 72 THR A C 1
ATOM 598 O O . THR A 1 72 ? 7.657 -7.203 -3.516 1.00 89.00 72 THR A O 1
ATOM 601 N N . THR A 1 73 ? 7.338 -6.604 -5.652 1.00 88.44 73 THR A N 1
ATOM 602 C CA . THR A 1 73 ? 6.148 -5.783 -5.383 1.00 88.44 73 THR A CA 1
ATOM 603 C C . THR A 1 73 ? 4.987 -6.640 -4.880 1.00 88.44 73 THR A C 1
ATOM 605 O O . THR A 1 73 ? 4.314 -6.253 -3.930 1.00 88.44 73 THR A O 1
ATOM 608 N N . ILE A 1 74 ? 4.808 -7.842 -5.434 1.00 88.94 74 ILE A N 1
ATOM 609 C CA . ILE A 1 74 ? 3.833 -8.834 -4.958 1.00 88.94 74 ILE A CA 1
ATOM 610 C C . ILE A 1 74 ? 4.104 -9.232 -3.505 1.00 88.94 74 ILE A C 1
ATOM 612 O O . ILE A 1 74 ? 3.184 -9.254 -2.690 1.00 88.94 74 ILE A O 1
ATOM 616 N N . ASN A 1 75 ? 5.362 -9.517 -3.164 1.00 91.00 75 ASN A N 1
ATOM 617 C CA . ASN A 1 75 ? 5.739 -9.909 -1.808 1.00 91.00 75 ASN A CA 1
ATOM 618 C C . ASN A 1 75 ? 5.478 -8.790 -0.793 1.00 91.00 75 ASN A C 1
ATOM 620 O O . ASN A 1 75 ? 5.073 -9.070 0.331 1.00 91.00 75 ASN A O 1
ATOM 624 N N . LEU A 1 76 ? 5.669 -7.531 -1.197 1.00 91.56 76 LEU A N 1
ATOM 625 C CA . LEU A 1 76 ? 5.326 -6.365 -0.380 1.00 91.56 76 LEU A CA 1
ATOM 626 C C . LEU A 1 76 ? 3.809 -6.157 -0.275 1.00 91.56 76 LEU A C 1
ATOM 628 O O . LEU A 1 76 ? 3.319 -5.728 0.766 1.00 91.56 76 LEU A O 1
ATOM 632 N N . PHE A 1 77 ? 3.061 -6.477 -1.331 1.00 91.00 77 PHE A N 1
ATOM 633 C CA . PHE A 1 77 ? 1.612 -6.306 -1.376 1.00 91.00 77 PHE A CA 1
ATOM 634 C C . PHE A 1 77 ? 0.845 -7.387 -0.602 1.00 91.00 77 PHE A C 1
ATOM 636 O O . PHE A 1 77 ? -0.158 -7.087 0.037 1.00 91.00 77 PHE A O 1
ATOM 643 N N . SER A 1 78 ? 1.313 -8.636 -0.620 1.00 91.19 78 SER A N 1
ATOM 644 C CA . SER A 1 78 ? 0.648 -9.776 0.026 1.00 91.19 78 SER A CA 1
ATOM 645 C C . SER A 1 78 ? 0.249 -9.543 1.499 1.00 91.19 78 SER A C 1
ATOM 647 O O . SER A 1 78 ? -0.928 -9.729 1.824 1.00 91.19 78 SER A O 1
ATOM 649 N N . PRO A 1 79 ? 1.138 -9.066 2.398 1.00 91.19 79 PRO A N 1
ATOM 650 C CA . PRO A 1 79 ? 0.751 -8.784 3.782 1.00 91.19 79 PRO A CA 1
ATOM 651 C C . PRO A 1 79 ? -0.266 -7.639 3.898 1.00 91.19 79 PRO A C 1
ATOM 653 O O . PRO A 1 79 ? -1.138 -7.695 4.761 1.00 91.19 79 PRO A O 1
ATOM 656 N N . ILE A 1 80 ? -0.210 -6.639 3.009 1.00 91.69 80 ILE A N 1
ATOM 657 C CA . ILE A 1 80 ? -1.187 -5.538 2.958 1.00 91.69 80 ILE A CA 1
ATOM 658 C C . ILE A 1 80 ? -2.557 -6.082 2.563 1.00 91.69 80 ILE A C 1
ATOM 660 O O . ILE A 1 80 ? -3.564 -5.779 3.198 1.00 91.69 80 ILE A O 1
ATOM 664 N N . TYR A 1 81 ? -2.599 -6.917 1.526 1.00 91.19 81 TYR A N 1
ATOM 665 C CA . TYR A 1 81 ? -3.826 -7.558 1.079 1.00 91.19 81 TYR A CA 1
ATOM 666 C C . TYR A 1 81 ? -4.452 -8.397 2.196 1.00 91.19 81 TYR A C 1
ATOM 668 O O . TYR A 1 81 ? -5.657 -8.301 2.420 1.00 91.19 81 TYR A O 1
ATOM 676 N N . PHE A 1 82 ? -3.648 -9.156 2.943 1.00 91.00 82 PHE A N 1
ATOM 677 C CA . PHE A 1 82 ? -4.127 -9.914 4.096 1.00 91.00 82 PHE A CA 1
ATOM 678 C C . PHE A 1 82 ? -4.644 -9.003 5.219 1.00 91.00 82 PHE A C 1
ATOM 680 O O . PHE A 1 82 ? -5.745 -9.217 5.720 1.00 91.00 82 PHE A O 1
ATOM 687 N N . GLU A 1 83 ? -3.913 -7.944 5.578 1.00 88.31 83 GLU A N 1
ATOM 688 C CA . GLU A 1 83 ? -4.338 -6.968 6.595 1.00 88.31 83 GLU A CA 1
ATOM 689 C C . GLU A 1 83 ? -5.672 -6.297 6.224 1.00 88.31 83 GLU A C 1
ATOM 691 O O . GLU A 1 83 ? -6.529 -6.054 7.082 1.00 88.31 83 GLU A O 1
ATOM 696 N N . LEU A 1 84 ? -5.889 -6.021 4.937 1.00 88.12 84 LEU A N 1
ATOM 697 C CA . LEU A 1 84 ? -7.107 -5.388 4.442 1.00 88.12 84 LEU A CA 1
ATOM 698 C C . LEU A 1 84 ? -8.256 -6.394 4.281 1.00 88.12 84 LEU A C 1
ATOM 700 O O . LEU A 1 84 ? -9.370 -6.119 4.718 1.00 88.12 84 LEU A O 1
ATOM 704 N N . THR A 1 85 ? -8.020 -7.581 3.746 1.00 89.19 85 THR A N 1
ATOM 705 C CA . THR A 1 85 ? -9.110 -8.483 3.339 1.00 89.19 85 THR A CA 1
ATOM 706 C C . THR A 1 85 ? -9.327 -9.676 4.269 1.00 89.19 85 THR A C 1
ATOM 708 O O . THR A 1 85 ? -10.421 -10.229 4.292 1.00 89.19 85 THR A O 1
ATOM 711 N N . GLY A 1 86 ? -8.311 -10.075 5.038 1.00 89.38 86 GLY A N 1
ATOM 712 C CA . GLY A 1 86 ? -8.283 -11.332 5.790 1.00 89.38 86 GLY A CA 1
ATOM 713 C C . GLY A 1 86 ? -7.966 -12.571 4.941 1.00 89.38 86 GLY A C 1
ATOM 714 O O . GLY A 1 86 ? -7.936 -13.676 5.480 1.00 89.38 86 GLY A O 1
ATOM 715 N N . TYR A 1 87 ? -7.713 -12.413 3.638 1.00 89.38 87 TYR A N 1
ATOM 716 C CA . TYR A 1 87 ? -7.401 -13.507 2.716 1.00 89.38 87 TYR A CA 1
ATOM 717 C C . TYR A 1 87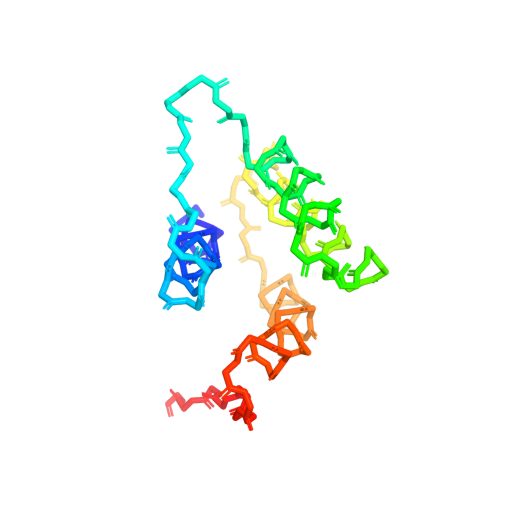 ? -5.942 -13.457 2.270 1.00 89.38 87 TYR A C 1
ATOM 719 O O . TYR A 1 87 ? -5.348 -12.388 2.144 1.00 89.38 87 TYR A O 1
ATOM 727 N N . ASN A 1 88 ? -5.354 -14.625 2.009 1.00 87.12 88 ASN A N 1
ATOM 728 C CA . ASN A 1 88 ? -4.025 -14.690 1.410 1.00 87.12 88 ASN A CA 1
ATOM 729 C C . ASN A 1 88 ? -4.100 -14.242 -0.048 1.00 87.12 88 ASN A C 1
ATOM 731 O O . ASN A 1 88 ? -4.971 -14.685 -0.798 1.00 87.12 88 ASN A O 1
ATOM 735 N N . PHE A 1 89 ? -3.164 -13.391 -0.451 1.00 86.44 89 PHE A N 1
ATOM 736 C CA . PHE A 1 89 ? -3.040 -13.001 -1.843 1.00 86.44 89 PHE A CA 1
ATOM 737 C C . PHE A 1 89 ? -2.437 -14.157 -2.652 1.00 86.44 89 PHE A C 1
ATOM 739 O O . PHE A 1 89 ? -1.325 -14.603 -2.367 1.00 86.44 89 PHE A O 1
ATOM 746 N N . VAL A 1 90 ? -3.172 -14.643 -3.655 1.00 83.25 90 VAL A N 1
ATOM 747 C CA . VAL A 1 90 ? -2.747 -15.743 -4.531 1.00 83.25 90 VAL A CA 1
ATOM 748 C C . VAL A 1 90 ? -2.680 -15.236 -5.966 1.00 83.25 90 VAL A C 1
ATOM 750 O O . VAL A 1 90 ? -3.680 -14.785 -6.522 1.00 83.25 90 VAL A O 1
ATOM 753 N N . LEU A 1 91 ? -1.497 -15.331 -6.572 1.00 77.69 91 LEU A N 1
ATOM 754 C CA . LEU A 1 91 ? -1.333 -15.175 -8.014 1.00 77.69 91 LEU A CA 1
ATOM 755 C C . LEU A 1 91 ? -1.661 -16.502 -8.692 1.00 77.69 91 LEU A C 1
ATOM 757 O O . LEU A 1 91 ? -0.907 -17.462 -8.548 1.00 77.69 91 LEU A O 1
ATOM 761 N N . ASN A 1 92 ? -2.750 -16.530 -9.451 1.00 68.44 92 ASN A N 1
ATOM 762 C CA . ASN A 1 92 ? -3.021 -17.607 -10.394 1.00 68.44 92 ASN A CA 1
ATOM 763 C C . ASN A 1 92 ? -2.611 -17.112 -11.785 1.00 68.44 92 ASN A C 1
ATOM 765 O O . ASN A 1 92 ? -3.185 -16.136 -12.270 1.00 68.44 92 ASN A O 1
ATOM 769 N N . PHE A 1 93 ? -1.599 -17.749 -12.374 1.00 57.00 93 PHE A N 1
ATOM 770 C CA . PHE A 1 93 ? -1.194 -17.552 -13.768 1.00 57.00 93 PHE A CA 1
ATOM 771 C C . PHE A 1 93 ? -1.766 -18.661 -14.641 1.00 57.00 93 PHE A C 1
ATOM 773 O O . PHE A 1 93 ? -1.770 -19.821 -14.168 1.00 57.00 93 PHE A O 1
#

pLDDT: mean 86.26, std 8.77, range [52.09, 94.88]

Foldseek 3Di:
DVLLVVLLVVLQVLLCVQPVDHDDPPADSVNSQVCCCVPVVDDCVLRVVLSVLSVCLVPDPPNDQDPVSVVVSVVSCQVVCCVRPVDGDDDDD

Radius of gyration: 12.87 Å; chains: 1; bounding box: 28×34×31 Å

Secondary structure (DSSP, 8-state):
-HHHHHHHHHHHHHHHHHH-PPPPTT--HHHHHHHHHHHH---HHHHHHHHHHHHHHHH-SS----HHHHHHHHHHHHHHHHHHHSS------

Organism: NCBI:txid412755

Sequence (93 aa):
ESLSYLFNAIYMDLINAKFGRIRSDNETIRDFAIISVKNLKLSPTTIYPFIQKVEEIIYAKPFQITDKEFYTTINLFSPIYFELTGYNFVLNF